Protein AF-A0A4Y2LQB9-F1 (afdb_monomer_lite)

InterPro domains:
  IPR061502 Copia/RE1/RE2-like, N-terminal domain [PF14223] (2-91)

Secondary structure (DSSP, 8-state):
-HHHHHHHH----TT--HHHHHHHHHHHHHHHHHTT-PPPHHHHHHHHHHT--GGGHHHHHHHHTS-TTT--HHHHHHHHHHHHHHHHHHHHHHHHHHHHTTS------------------------------------------------

Structure (mmCIF, N/CA/C/O backbone):
data_AF-A0A4Y2LQB9-F1
#
_entry.id   AF-A0A4Y2LQB9-F1
#
loop_
_atom_site.group_PDB
_atom_site.id
_atom_site.type_symbol
_atom_site.label_atom_id
_atom_site.label_alt_id
_atom_site.label_comp_id
_atom_site.label_asym_id
_atom_site.label_entity_id
_atom_site.label_seq_id
_atom_site.pdbx_PDB_ins_code
_atom_site.Cartn_x
_atom_site.Cartn_y
_atom_site.Cartn_z
_atom_site.occupancy
_atom_site.B_iso_or_equiv
_atom_site.auth_seq_id
_atom_site.auth_comp_id
_atom_site.auth_asym_id
_atom_site.auth_atom_id
_atom_site.pdbx_PDB_model_num
ATOM 1 N N . MET A 1 1 ? 10.294 -12.831 -16.424 1.00 61.47 1 MET A N 1
ATOM 2 C CA . MET A 1 1 ? 8.825 -12.921 -16.605 1.00 61.47 1 MET A CA 1
ATOM 3 C C . MET A 1 1 ? 8.075 -13.420 -15.364 1.00 61.47 1 MET A C 1
ATOM 5 O O . MET A 1 1 ? 6.950 -12.985 -15.183 1.00 61.47 1 MET A O 1
ATOM 9 N N . ALA A 1 2 ? 8.674 -14.230 -14.476 1.00 84.19 2 ALA A N 1
ATOM 10 C CA . ALA A 1 2 ? 8.014 -14.677 -13.237 1.00 84.19 2 ALA A CA 1
ATOM 11 C C . ALA A 1 2 ? 7.670 -13.536 -12.249 1.00 84.19 2 ALA A C 1
ATOM 13 O O . ALA A 1 2 ? 6.545 -13.473 -11.777 1.00 84.19 2 ALA A O 1
ATOM 14 N N . LEU A 1 3 ? 8.579 -12.577 -12.023 1.00 89.62 3 LEU A N 1
ATOM 15 C CA . LEU A 1 3 ? 8.389 -11.507 -11.024 1.00 89.62 3 LEU A CA 1
ATOM 16 C C . LEU A 1 3 ? 7.207 -10.562 -11.304 1.00 89.62 3 LEU A C 1
ATOM 18 O O . LEU A 1 3 ? 6.523 -10.144 -10.381 1.00 89.62 3 LEU A O 1
ATOM 22 N N . LYS A 1 4 ? 6.927 -10.225 -12.573 1.00 89.69 4 LYS A N 1
ATOM 23 C CA . LYS A 1 4 ? 5.741 -9.409 -12.904 1.00 89.69 4 LYS A CA 1
ATOM 24 C C . LYS A 1 4 ? 4.451 -10.177 -12.630 1.00 89.69 4 LYS A C 1
ATOM 26 O O . LYS A 1 4 ? 3.484 -9.601 -12.152 1.00 89.69 4 LYS A O 1
ATOM 31 N N . HIS A 1 5 ? 4.440 -11.473 -12.934 1.00 92.12 5 HIS A N 1
ATOM 32 C CA . HIS A 1 5 ? 3.297 -12.319 -12.619 1.00 92.12 5 HIS A CA 1
ATOM 33 C C . HIS A 1 5 ? 3.100 -12.437 -11.103 1.00 92.12 5 HIS A C 1
ATOM 35 O O . HIS A 1 5 ? 1.974 -12.307 -10.633 1.00 92.12 5 HIS A O 1
ATOM 41 N N . GLU A 1 6 ? 4.188 -12.598 -10.348 1.00 93.56 6 GLU A N 1
ATOM 42 C CA . GLU A 1 6 ? 4.185 -12.592 -8.883 1.00 93.56 6 GLU A CA 1
ATOM 43 C C . GLU A 1 6 ? 3.632 -11.274 -8.329 1.00 93.56 6 GLU A C 1
ATOM 45 O O . GLU A 1 6 ? 2.722 -11.299 -7.505 1.00 93.56 6 GLU A O 1
ATOM 50 N N . PHE A 1 7 ? 4.080 -10.131 -8.860 1.00 94.44 7 PHE A N 1
ATOM 51 C CA . PHE A 1 7 ? 3.575 -8.809 -8.485 1.00 94.44 7 PHE A CA 1
ATOM 52 C C . PHE A 1 7 ? 2.046 -8.716 -8.605 1.00 94.44 7 PHE A C 1
ATOM 54 O O . PHE A 1 7 ? 1.379 -8.409 -7.622 1.00 94.44 7 PHE A O 1
ATOM 61 N N . PHE A 1 8 ? 1.477 -9.050 -9.770 1.00 92.69 8 PHE A N 1
ATOM 62 C CA . PHE A 1 8 ? 0.025 -8.965 -9.988 1.00 92.69 8 PHE A CA 1
ATOM 63 C C . PHE A 1 8 ? -0.778 -10.044 -9.247 1.00 92.69 8 PHE A C 1
ATOM 65 O O . PHE A 1 8 ? -1.961 -9.846 -8.960 1.00 92.69 8 PHE A O 1
ATOM 72 N N . SER A 1 9 ? -0.142 -11.170 -8.921 1.00 93.25 9 SER A N 1
ATOM 73 C CA . SER A 1 9 ? -0.767 -12.281 -8.191 1.00 93.25 9 SER A CA 1
ATOM 74 C C . SER A 1 9 ? -0.634 -12.151 -6.674 1.00 93.25 9 SER A C 1
ATOM 76 O O . SER A 1 9 ? -1.190 -12.969 -5.948 1.00 93.25 9 SER A O 1
ATOM 78 N N . THR A 1 10 ? 0.095 -11.146 -6.181 1.00 93.38 10 THR A N 1
ATOM 79 C CA . THR A 1 10 ? 0.264 -10.921 -4.743 1.00 93.38 10 THR A CA 1
ATOM 80 C C . THR A 1 10 ? -1.058 -10.443 -4.147 1.00 93.38 10 THR A C 1
ATOM 82 O O . THR A 1 10 ? -1.601 -9.426 -4.578 1.00 93.38 10 THR A O 1
ATOM 85 N N . VAL A 1 11 ? -1.554 -11.174 -3.150 1.00 93.19 11 VAL A N 1
ATOM 86 C CA . VAL A 1 11 ? -2.795 -10.894 -2.414 1.00 93.19 11 VAL A CA 1
ATOM 87 C C . VAL A 1 11 ? -2.510 -10.748 -0.918 1.00 93.19 11 VAL A C 1
ATOM 89 O O . VAL A 1 11 ? -1.433 -11.130 -0.442 1.00 93.19 11 VAL A O 1
ATOM 92 N N . ILE A 1 12 ? -3.468 -10.173 -0.190 1.00 92.75 12 ILE A N 1
ATOM 93 C CA . ILE A 1 12 ? -3.456 -10.149 1.276 1.00 92.75 12 ILE A CA 1
ATOM 94 C C . ILE A 1 12 ? -3.979 -11.495 1.776 1.00 92.75 12 ILE A C 1
ATOM 96 O O . ILE A 1 12 ? -5.096 -11.888 1.436 1.00 92.75 12 ILE A O 1
ATOM 100 N N . GLU A 1 13 ? -3.179 -12.194 2.575 1.00 91.44 13 GLU A N 1
ATOM 101 C CA . GLU A 1 13 ? -3.608 -13.428 3.243 1.00 91.44 13 GLU A CA 1
ATOM 102 C C . GLU A 1 13 ? -4.523 -13.106 4.448 1.00 91.44 13 GLU A C 1
ATOM 104 O O . GLU A 1 13 ? -4.379 -12.047 5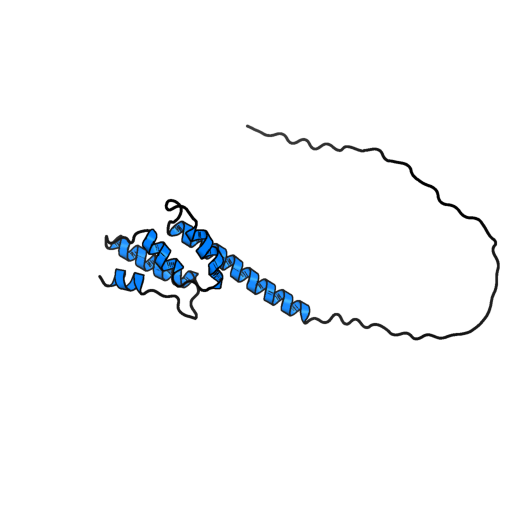.059 1.00 91.44 13 GLU A O 1
ATOM 109 N N . PRO A 1 14 ? -5.457 -13.992 4.844 1.00 85.81 14 PRO A N 1
ATOM 110 C CA . PRO A 1 14 ? -6.464 -13.690 5.874 1.00 85.81 14 PRO A CA 1
ATOM 111 C C . PRO A 1 14 ? -5.894 -13.306 7.251 1.00 85.81 14 PRO A C 1
ATOM 113 O O . PRO A 1 14 ? -6.516 -12.524 7.965 1.00 85.81 14 PRO A O 1
ATOM 116 N N . ASP A 1 15 ? -4.713 -13.816 7.608 1.00 87.94 15 ASP A N 1
ATOM 117 C CA . ASP A 1 15 ? -4.028 -13.523 8.877 1.00 87.94 15 ASP A CA 1
ATOM 118 C C . ASP A 1 15 ? -2.874 -12.514 8.717 1.00 87.94 15 ASP A C 1
ATOM 120 O O . ASP A 1 15 ? -2.099 -12.265 9.645 1.00 87.94 15 ASP A O 1
ATOM 124 N N . GLU A 1 16 ? -2.718 -11.942 7.525 1.00 91.56 16 GLU A N 1
ATOM 125 C CA . GLU A 1 16 ? -1.630 -11.031 7.207 1.00 91.56 16 GLU A CA 1
ATOM 126 C C . GLU A 1 16 ? -2.014 -9.576 7.489 1.00 91.56 16 GLU A C 1
ATOM 128 O O . GLU A 1 16 ? -3.083 -9.092 7.119 1.00 91.56 16 GLU A O 1
ATOM 133 N N . SER A 1 17 ? -1.111 -8.838 8.138 1.00 91.38 17 SER A N 1
ATOM 134 C CA . SER A 1 17 ? -1.287 -7.399 8.319 1.00 91.38 17 SER A CA 1
ATOM 135 C C . SER A 1 17 ? -0.980 -6.636 7.032 1.00 91.38 17 SER A C 1
ATOM 137 O O . SER A 1 17 ? -0.150 -7.044 6.218 1.00 91.38 17 SER A O 1
ATOM 139 N N . ILE A 1 18 ? -1.578 -5.455 6.887 1.00 91.94 18 ILE A N 1
ATOM 140 C CA . ILE A 1 18 ? -1.335 -4.581 5.731 1.00 91.94 18 ILE A CA 1
ATOM 141 C C . ILE A 1 18 ? 0.150 -4.245 5.605 1.00 91.94 18 ILE A C 1
ATOM 143 O O . ILE A 1 18 ? 0.704 -4.322 4.511 1.00 91.94 18 ILE A O 1
ATOM 147 N N . GLY A 1 19 ? 0.824 -3.961 6.723 1.00 91.81 19 GLY A N 1
ATOM 148 C CA . GLY A 1 19 ? 2.270 -3.736 6.730 1.00 91.81 19 GLY A CA 1
ATOM 149 C C . GLY A 1 19 ? 3.089 -4.906 6.158 1.00 91.81 19 GLY A C 1
ATOM 150 O O . GLY A 1 19 ? 4.065 -4.672 5.441 1.00 91.81 19 GLY A O 1
ATOM 151 N N . LEU A 1 20 ? 2.695 -6.161 6.410 1.00 93.56 20 LEU A N 1
ATOM 152 C CA . LEU A 1 20 ? 3.364 -7.334 5.829 1.00 93.56 20 LEU A CA 1
ATOM 153 C C . LEU A 1 20 ? 3.096 -7.445 4.324 1.00 93.56 20 LEU A C 1
ATOM 155 O O . LEU A 1 20 ? 4.043 -7.602 3.551 1.00 93.56 20 LEU A O 1
ATOM 159 N N . TYR A 1 21 ? 1.843 -7.266 3.899 1.00 94.62 21 TYR A N 1
ATOM 160 C CA . TYR A 1 21 ? 1.477 -7.240 2.481 1.00 94.62 21 TYR A CA 1
ATOM 161 C C . TYR A 1 21 ? 2.256 -6.178 1.696 1.00 94.62 21 TYR A C 1
ATOM 163 O O . TYR A 1 21 ? 2.868 -6.477 0.667 1.00 94.62 21 TYR A O 1
ATOM 171 N N . VAL A 1 22 ? 2.309 -4.952 2.219 1.00 93.50 22 VAL A N 1
ATOM 172 C CA . VAL A 1 22 ? 3.102 -3.852 1.656 1.00 93.50 22 VAL A CA 1
ATOM 173 C C . VAL A 1 22 ? 4.571 -4.240 1.564 1.00 93.50 22 VAL A C 1
ATOM 175 O O . VAL A 1 22 ? 5.211 -3.979 0.550 1.00 93.50 22 VAL A O 1
ATOM 178 N N . SER A 1 23 ? 5.119 -4.865 2.606 1.00 94.19 23 SER A N 1
ATOM 179 C CA . SER A 1 23 ? 6.524 -5.279 2.616 1.00 94.19 23 SER A CA 1
ATOM 180 C C . SER A 1 23 ? 6.823 -6.289 1.502 1.00 94.19 23 SER A C 1
ATOM 182 O O . SER A 1 23 ? 7.854 -6.173 0.835 1.00 94.19 23 SER A O 1
ATOM 184 N N . LYS A 1 24 ? 5.907 -7.237 1.242 1.00 95.31 24 LYS A N 1
ATOM 185 C CA . LYS A 1 24 ? 6.008 -8.170 0.104 1.00 95.31 24 LYS A CA 1
ATOM 186 C C . LYS A 1 24 ? 5.971 -7.428 -1.232 1.00 95.31 24 LYS A C 1
ATOM 188 O O . LYS A 1 24 ? 6.852 -7.643 -2.062 1.00 95.31 24 LYS A O 1
ATOM 193 N N . LEU A 1 25 ? 4.995 -6.536 -1.427 1.00 94.75 25 LEU A N 1
ATOM 194 C CA . LEU A 1 25 ? 4.876 -5.750 -2.659 1.00 94.75 25 LEU A CA 1
ATOM 195 C C . LEU A 1 25 ? 6.118 -4.899 -2.918 1.00 94.75 25 LEU A C 1
ATOM 197 O O . LEU A 1 25 ? 6.679 -4.965 -4.009 1.00 94.75 25 LEU A O 1
ATOM 201 N N . SER A 1 26 ? 6.570 -4.144 -1.915 1.00 94.62 26 SER A N 1
ATOM 202 C CA . SER A 1 26 ? 7.767 -3.307 -2.005 1.00 94.62 26 SER A CA 1
ATOM 203 C C . SER A 1 26 ? 8.969 -4.141 -2.423 1.00 94.62 26 SER A C 1
ATOM 205 O O . SER A 1 26 ? 9.617 -3.807 -3.409 1.00 94.62 26 SER A O 1
ATOM 207 N N . ARG A 1 27 ? 9.203 -5.293 -1.783 1.00 95.94 27 ARG A N 1
ATOM 208 C CA . ARG A 1 27 ? 10.292 -6.204 -2.163 1.00 95.94 27 ARG A CA 1
ATOM 209 C C . ARG A 1 27 ? 10.230 -6.614 -3.640 1.00 95.94 27 ARG A C 1
ATOM 211 O O . ARG A 1 27 ? 11.253 -6.571 -4.319 1.00 95.94 27 ARG A O 1
ATOM 218 N N . ILE A 1 28 ? 9.058 -6.997 -4.149 1.00 95.44 28 ILE A N 1
ATOM 219 C CA . ILE A 1 28 ? 8.905 -7.406 -5.556 1.00 95.44 28 ILE A CA 1
ATOM 220 C C . ILE A 1 28 ? 9.146 -6.214 -6.500 1.00 95.44 28 ILE A C 1
ATOM 222 O O . ILE A 1 28 ? 9.818 -6.364 -7.522 1.00 95.44 28 ILE A O 1
ATOM 226 N N . ILE A 1 29 ? 8.646 -5.021 -6.154 1.00 94.69 29 ILE A N 1
ATOM 227 C CA . ILE A 1 29 ? 8.868 -3.782 -6.920 1.00 94.69 29 ILE A CA 1
ATOM 228 C C . ILE A 1 29 ? 10.366 -3.461 -7.008 1.00 94.69 29 ILE A C 1
ATOM 230 O O . ILE A 1 29 ? 10.860 -3.109 -8.082 1.00 94.69 29 ILE A O 1
ATOM 234 N N . GLU A 1 30 ? 11.106 -3.610 -5.909 1.00 95.25 30 GLU A N 1
ATOM 235 C CA . GLU A 1 30 ? 12.554 -3.385 -5.885 1.00 95.25 30 GLU A CA 1
ATOM 236 C C . GLU A 1 30 ? 13.309 -4.387 -6.757 1.00 95.25 30 GLU A C 1
ATOM 238 O O . GLU A 1 30 ? 14.132 -3.980 -7.576 1.00 95.25 30 GLU A O 1
ATOM 243 N N . GLN A 1 31 ? 12.966 -5.673 -6.676 1.00 95.50 31 GLN A N 1
ATOM 244 C CA . GLN A 1 31 ? 13.556 -6.703 -7.536 1.00 95.50 31 GLN A CA 1
ATOM 245 C C . GLN A 1 31 ? 13.269 -6.451 -9.023 1.00 95.50 31 GLN A C 1
ATOM 247 O O . GLN A 1 31 ? 14.137 -6.640 -9.876 1.00 95.50 31 GLN A O 1
ATOM 252 N N . LEU A 1 32 ? 12.060 -5.991 -9.355 1.00 94.94 32 LEU A N 1
ATOM 253 C CA . LEU A 1 32 ? 11.690 -5.607 -10.718 1.00 94.94 32 LEU A CA 1
ATOM 254 C C . LEU A 1 32 ? 12.482 -4.389 -11.209 1.00 94.94 32 LEU A C 1
ATOM 256 O O . LEU A 1 32 ? 12.920 -4.364 -12.361 1.00 94.94 32 LEU A O 1
ATOM 260 N N . ARG A 1 33 ? 12.715 -3.405 -10.334 1.00 94.62 33 ARG A N 1
ATOM 261 C CA . ARG A 1 33 ? 13.562 -2.238 -10.613 1.00 94.62 33 ARG A CA 1
ATOM 262 C C . ARG A 1 33 ? 15.014 -2.648 -10.875 1.00 94.62 33 ARG A C 1
ATOM 264 O O . ARG A 1 33 ? 15.587 -2.205 -11.866 1.00 94.62 33 ARG A O 1
ATOM 271 N N . GLU A 1 34 ? 15.584 -3.516 -10.042 1.00 94.81 34 GLU A N 1
ATOM 272 C CA . GLU A 1 34 ? 16.947 -4.049 -10.208 1.00 94.81 34 GLU A CA 1
ATOM 273 C C . GLU A 1 34 ? 17.102 -4.860 -11.501 1.00 94.81 34 GLU A C 1
ATOM 275 O O . GLU A 1 34 ? 18.109 -4.749 -12.198 1.00 94.81 34 GLU A O 1
ATOM 280 N N . ALA A 1 35 ? 16.067 -5.605 -11.889 1.00 93.19 35 ALA A N 1
ATOM 281 C CA . ALA A 1 35 ? 16.024 -6.359 -13.138 1.00 93.19 35 ALA A CA 1
ATOM 282 C C . ALA A 1 35 ? 15.765 -5.495 -14.395 1.00 93.19 35 ALA A C 1
ATOM 284 O O . ALA A 1 35 ? 15.460 -6.045 -15.452 1.00 93.19 35 ALA A O 1
ATOM 285 N N . SER A 1 36 ? 15.858 -4.158 -14.310 1.00 91.88 36 SER A N 1
ATOM 286 C CA . SER A 1 36 ? 15.565 -3.214 -15.411 1.00 91.88 36 SER A CA 1
ATOM 287 C C . SER A 1 36 ? 14.141 -3.329 -15.982 1.00 91.88 36 SER A C 1
ATOM 289 O O . SER A 1 36 ? 13.880 -3.016 -17.145 1.00 91.88 36 SER A O 1
ATOM 291 N N . HIS A 1 37 ? 13.193 -3.756 -15.150 1.00 91.69 37 HIS A N 1
ATOM 292 C CA . HIS A 1 37 ? 11.779 -3.895 -15.487 1.00 91.69 37 HIS A CA 1
ATOM 293 C C . HIS A 1 37 ? 10.889 -3.168 -14.469 1.00 91.69 37 HIS A C 1
ATOM 295 O O . HIS A 1 37 ? 10.025 -3.809 -13.865 1.00 91.69 37 HIS A O 1
ATOM 301 N N . PRO A 1 38 ? 11.067 -1.847 -14.272 1.00 92.69 38 PRO A N 1
ATOM 302 C CA . PRO A 1 38 ? 10.287 -1.100 -13.295 1.00 92.69 38 PRO A CA 1
ATOM 303 C C . PRO A 1 38 ? 8.785 -1.194 -13.592 1.00 92.69 38 PRO A C 1
ATOM 305 O O . PRO A 1 38 ? 8.359 -1.276 -14.747 1.00 92.69 38 PRO A O 1
ATOM 308 N N . VAL A 1 39 ? 7.994 -1.195 -12.523 1.00 93.88 39 VAL A N 1
ATOM 309 C CA . VAL A 1 39 ? 6.529 -1.121 -12.576 1.00 93.88 39 VAL A CA 1
ATOM 310 C C . VAL A 1 39 ? 6.127 0.348 -12.510 1.00 93.88 39 VAL A C 1
ATOM 312 O O . VAL A 1 39 ? 6.732 1.106 -11.752 1.00 93.88 39 VAL A O 1
ATOM 315 N N . GLU A 1 40 ? 5.128 0.770 -13.281 1.00 94.56 40 GLU A N 1
ATOM 316 C CA . GLU A 1 40 ? 4.647 2.152 -13.220 1.00 94.56 40 GLU A CA 1
ATOM 317 C C . GLU A 1 40 ? 3.962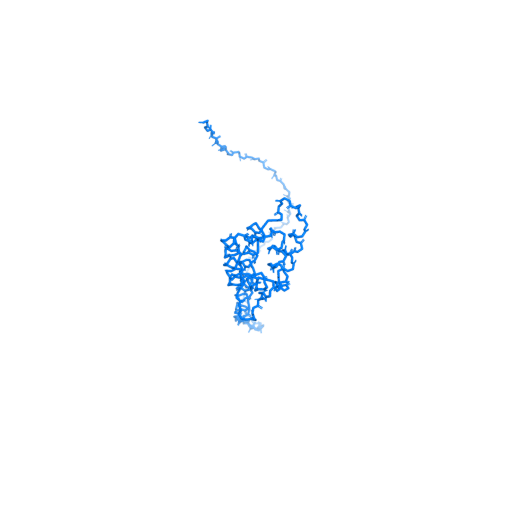 2.452 -11.881 1.00 94.56 40 GLU A C 1
ATOM 319 O O . GLU A 1 40 ? 3.313 1.586 -11.298 1.00 94.56 40 GLU A O 1
ATOM 324 N N . ASP A 1 41 ? 4.056 3.700 -11.406 1.00 94.00 41 ASP A N 1
ATOM 325 C CA . ASP A 1 41 ? 3.428 4.120 -10.143 1.00 94.00 41 ASP A CA 1
ATOM 326 C C . ASP A 1 41 ? 1.925 3.809 -10.109 1.00 94.00 41 ASP A C 1
ATOM 328 O O . ASP A 1 41 ? 1.395 3.425 -9.071 1.00 94.00 41 ASP A O 1
ATOM 332 N N . MET A 1 42 ? 1.241 3.961 -11.248 1.00 94.44 42 MET A N 1
ATOM 333 C CA . MET A 1 42 ? -0.189 3.673 -11.373 1.00 94.44 42 MET A CA 1
ATOM 334 C C . MET A 1 42 ? -0.486 2.204 -11.063 1.00 94.44 42 MET A C 1
ATOM 336 O O . MET A 1 42 ? -1.352 1.918 -10.238 1.00 94.44 42 MET A O 1
ATOM 340 N N . ASP A 1 43 ? 0.264 1.285 -11.673 1.00 95.00 43 ASP A N 1
ATOM 341 C CA . ASP A 1 43 ? 0.117 -0.156 -11.461 1.00 95.00 43 ASP A CA 1
ATOM 342 C C . ASP A 1 43 ? 0.459 -0.545 -10.017 1.00 95.00 43 ASP A C 1
ATOM 344 O O . ASP A 1 43 ? -0.244 -1.353 -9.411 1.00 95.00 43 ASP A O 1
ATOM 348 N N . GLN A 1 44 ? 1.496 0.071 -9.438 1.00 95.50 44 GLN A N 1
ATOM 349 C CA . GLN A 1 44 ? 1.859 -0.110 -8.029 1.00 95.50 44 GLN A CA 1
ATOM 350 C C . GLN A 1 44 ? 0.721 0.300 -7.088 1.00 95.50 44 GLN A C 1
ATOM 352 O O . GLN A 1 44 ? 0.329 -0.470 -6.209 1.00 95.50 44 GLN A O 1
ATOM 357 N N . CYS A 1 45 ? 0.151 1.488 -7.295 1.00 96.31 45 CYS A N 1
ATOM 358 C CA . CYS A 1 45 ? -0.983 1.975 -6.517 1.00 96.31 45 CYS A CA 1
ATOM 359 C C . CYS A 1 45 ? -2.218 1.083 -6.691 1.00 96.31 45 CYS A C 1
ATOM 361 O O . CYS A 1 45 ? -2.857 0.727 -5.705 1.00 96.31 45 CYS A O 1
ATOM 363 N N . PHE A 1 46 ? -2.563 0.690 -7.920 1.00 95.19 46 PHE A N 1
ATOM 364 C CA . PHE A 1 46 ? -3.725 -0.169 -8.148 1.00 95.19 46 PHE A CA 1
ATOM 365 C C . PHE A 1 46 ? -3.561 -1.546 -7.512 1.00 95.19 46 PHE A C 1
ATOM 367 O O . PHE A 1 46 ? -4.518 -2.039 -6.918 1.00 95.19 46 PHE A O 1
ATOM 374 N N . GLN A 1 47 ? -2.368 -2.143 -7.577 1.00 95.62 47 GLN A N 1
ATOM 375 C CA . GLN A 1 47 ? -2.105 -3.418 -6.914 1.00 95.62 47 GLN A CA 1
ATOM 376 C C . GLN A 1 47 ? -2.254 -3.299 -5.393 1.00 95.62 47 GLN A C 1
ATOM 378 O O . GLN A 1 47 ? -2.884 -4.154 -4.771 1.00 95.62 47 GLN A O 1
ATOM 383 N N . LEU A 1 48 ? -1.735 -2.221 -4.794 1.00 95.44 48 LEU A N 1
ATOM 384 C CA . LEU A 1 48 ? -1.892 -1.957 -3.363 1.00 95.44 48 LEU A CA 1
ATOM 385 C C . LEU A 1 48 ? -3.371 -1.836 -2.971 1.00 95.44 48 LEU A C 1
ATOM 387 O O . LEU A 1 48 ? -3.797 -2.492 -2.028 1.00 95.44 48 LEU A O 1
ATOM 391 N N . LEU A 1 49 ? -4.155 -1.045 -3.709 1.00 95.44 49 LEU A N 1
ATOM 392 C CA . LEU A 1 49 ? -5.552 -0.746 -3.370 1.00 95.44 49 LEU A CA 1
ATOM 393 C C . LEU A 1 49 ? -6.517 -1.915 -3.638 1.00 95.44 49 LEU A C 1
ATOM 395 O O . LEU A 1 49 ? -7.552 -2.011 -2.984 1.00 95.44 49 LEU A O 1
ATOM 399 N N . ARG A 1 50 ? -6.199 -2.803 -4.590 1.00 93.88 50 ARG A N 1
ATOM 400 C CA . ARG A 1 50 ? -7.107 -3.856 -5.085 1.00 93.88 50 ARG A CA 1
ATOM 401 C C . ARG A 1 50 ? -7.552 -4.861 -4.023 1.00 93.88 50 ARG A C 1
ATOM 403 O O . ARG A 1 50 ? -8.677 -5.344 -4.102 1.00 93.88 50 ARG A O 1
ATOM 410 N N . TYR A 1 51 ? -6.670 -5.209 -3.092 1.00 90.81 51 TYR A N 1
ATOM 411 C CA . TYR A 1 51 ? -6.910 -6.277 -2.115 1.00 90.81 51 TYR A CA 1
ATOM 412 C C . TYR A 1 51 ? -7.098 -5.759 -0.690 1.00 90.81 51 TYR A C 1
ATOM 414 O O . TYR A 1 51 ? -7.118 -6.557 0.244 1.00 90.81 51 TYR A O 1
ATOM 422 N N . LEU A 1 52 ? -7.242 -4.441 -0.512 1.00 92.44 52 LEU A N 1
ATOM 423 C CA . LEU A 1 52 ? -7.463 -3.871 0.810 1.00 92.44 52 LEU A CA 1
ATOM 424 C C . LEU A 1 52 ? -8.810 -4.329 1.398 1.00 92.44 52 LEU A C 1
ATOM 426 O O . LEU A 1 52 ? -9.809 -4.380 0.675 1.00 92.44 52 LEU A O 1
ATOM 430 N N . PRO A 1 53 ? -8.865 -4.614 2.711 1.00 92.25 53 PRO A N 1
ATOM 431 C CA . PRO A 1 53 ? -10.113 -4.862 3.419 1.00 92.25 53 PRO A CA 1
ATOM 432 C C . PRO A 1 53 ? -11.073 -3.668 3.347 1.00 92.25 53 PRO A C 1
ATOM 434 O O . PRO A 1 53 ? -10.656 -2.515 3.218 1.00 92.25 53 PRO A O 1
ATOM 437 N N . THR A 1 54 ? -12.370 -3.934 3.497 1.00 93.38 54 THR A N 1
ATOM 438 C CA . THR A 1 54 ? -13.441 -2.923 3.406 1.00 93.38 54 THR A CA 1
ATOM 439 C C . THR A 1 54 ? -13.289 -1.777 4.412 1.00 93.38 54 THR A C 1
ATOM 441 O O . THR A 1 54 ? -13.751 -0.669 4.165 1.00 93.38 54 THR A O 1
ATOM 444 N N . GLU A 1 55 ? -12.604 -1.991 5.537 1.00 93.06 55 GLU A N 1
ATOM 445 C CA . GLU A 1 55 ? -12.309 -0.946 6.525 1.00 93.06 55 GLU A CA 1
ATOM 446 C C . GLU A 1 55 ? -11.487 0.215 5.946 1.00 93.06 55 GLU A C 1
ATOM 448 O O . GLU A 1 55 ? -11.542 1.326 6.472 1.00 93.06 55 GLU A O 1
ATOM 453 N N . TYR A 1 56 ? -10.767 -0.026 4.849 1.00 95.00 56 TYR A N 1
ATOM 454 C CA . TYR A 1 56 ? -9.965 0.966 4.137 1.00 95.00 56 TYR A CA 1
ATOM 455 C C . TYR A 1 56 ? -10.749 1.677 3.024 1.00 95.00 56 TYR A C 1
ATOM 457 O O . TYR A 1 56 ? -10.200 2.547 2.352 1.00 95.00 56 TYR A O 1
ATOM 465 N N . GLU A 1 57 ? -12.030 1.361 2.809 1.00 94.88 57 GLU A N 1
ATOM 466 C CA . GLU A 1 57 ? -12.805 1.899 1.682 1.00 94.88 57 GLU A CA 1
ATOM 467 C C . GLU A 1 57 ? -12.811 3.438 1.650 1.00 94.88 57 GLU A C 1
ATOM 469 O O . GLU A 1 57 ? -12.655 4.044 0.589 1.00 94.88 57 GLU A O 1
ATOM 474 N N . ASN A 1 58 ? -12.893 4.087 2.814 1.00 95.44 58 ASN A N 1
ATOM 475 C CA . ASN A 1 58 ? -12.872 5.548 2.911 1.00 95.44 58 ASN A CA 1
ATOM 476 C C . ASN A 1 58 ? -11.566 6.158 2.380 1.00 95.44 58 ASN A C 1
ATOM 478 O O . ASN A 1 58 ? -11.593 7.149 1.637 1.00 95.44 58 ASN A O 1
ATOM 482 N N . ILE A 1 59 ? -10.416 5.579 2.748 1.00 95.75 59 ILE A N 1
ATOM 483 C CA . ILE A 1 59 ? -9.125 6.079 2.271 1.00 95.75 59 ILE A CA 1
ATOM 484 C C . ILE A 1 59 ? -8.928 5.738 0.794 1.00 95.75 59 ILE A C 1
ATOM 486 O O . ILE A 1 59 ? -8.497 6.596 0.027 1.00 95.75 59 ILE A O 1
ATOM 490 N N . VAL A 1 60 ? -9.361 4.551 0.359 1.00 96.06 60 VAL A N 1
ATOM 491 C CA . VAL A 1 60 ? -9.351 4.139 -1.051 1.00 96.06 60 VAL A CA 1
ATOM 492 C C . VAL A 1 60 ? -10.107 5.158 -1.912 1.00 96.06 60 VAL A C 1
ATOM 494 O O . VAL A 1 60 ? -9.546 5.702 -2.864 1.00 96.06 60 VAL A O 1
ATOM 497 N N . GLN A 1 61 ? -11.346 5.501 -1.545 1.00 95.94 61 GLN A N 1
ATOM 498 C CA . GLN A 1 61 ? -12.146 6.508 -2.254 1.00 95.94 61 GLN A CA 1
ATOM 499 C C . GLN A 1 61 ? -11.480 7.890 -2.260 1.00 95.94 61 GLN A C 1
ATOM 501 O O . GLN A 1 61 ? -11.524 8.599 -3.267 1.00 95.94 61 GLN A O 1
ATOM 506 N N . THR A 1 62 ? -10.850 8.282 -1.152 1.00 96.31 62 THR A N 1
ATOM 507 C CA . THR A 1 62 ? -10.142 9.565 -1.045 1.00 96.31 62 THR A CA 1
ATOM 508 C C . THR A 1 62 ? -8.951 9.624 -1.998 1.00 96.31 62 THR A C 1
ATOM 510 O O . THR A 1 62 ? -8.807 10.602 -2.734 1.00 96.31 62 THR A O 1
ATOM 513 N N . VAL A 1 63 ? -8.146 8.563 -2.037 1.00 96.25 63 VAL A N 1
ATOM 514 C CA . VAL A 1 63 ? -6.973 8.438 -2.908 1.00 96.25 63 VAL A CA 1
ATOM 515 C C . VAL A 1 63 ? -7.374 8.454 -4.388 1.00 96.25 63 VAL A C 1
ATOM 517 O O . VAL A 1 63 ? -6.724 9.126 -5.186 1.00 96.25 63 VAL A O 1
ATOM 520 N N . TYR A 1 64 ? -8.488 7.816 -4.766 1.00 94.69 64 TYR A N 1
ATOM 521 C CA . TYR A 1 64 ? -9.003 7.858 -6.145 1.00 94.69 64 TYR A CA 1
ATOM 522 C C . TYR A 1 64 ? -9.413 9.257 -6.627 1.00 94.69 64 TYR A C 1
ATOM 524 O O . TYR A 1 64 ? -9.496 9.492 -7.832 1.00 94.69 64 TYR A O 1
ATOM 532 N N . ARG A 1 65 ? -9.678 10.198 -5.715 1.00 95.81 65 ARG A N 1
ATOM 533 C CA . ARG A 1 65 ? -10.034 11.587 -6.057 1.00 95.81 65 ARG A CA 1
ATOM 534 C C . ARG A 1 65 ? -8.819 12.495 -6.218 1.00 95.81 65 ARG A C 1
ATOM 536 O O . ARG A 1 65 ? -8.982 13.671 -6.548 1.00 95.81 65 ARG A O 1
ATOM 543 N N . TRP A 1 66 ? -7.619 11.995 -5.944 1.00 96.19 66 TRP A N 1
ATOM 544 C CA . TRP A 1 66 ? -6.399 12.765 -6.118 1.00 96.19 66 TRP A CA 1
ATOM 545 C C . TRP A 1 66 ? -6.080 12.977 -7.595 1.00 96.19 66 TRP A C 1
ATOM 547 O O . TRP A 1 66 ? -6.405 12.170 -8.459 1.00 96.19 66 TRP A O 1
ATOM 557 N N . GLU A 1 67 ? -5.385 14.069 -7.893 1.00 95.00 67 GLU A N 1
ATOM 558 C CA . GLU A 1 67 ? -4.850 14.287 -9.234 1.00 95.00 67 GLU A CA 1
ATOM 559 C C . GLU A 1 67 ? -3.713 13.299 -9.524 1.00 95.00 67 GLU A C 1
ATOM 561 O O . GLU A 1 67 ? -2.944 12.950 -8.628 1.00 95.00 67 GLU A O 1
ATOM 566 N N . ASN A 1 68 ? -3.514 12.946 -10.795 1.00 91.62 68 ASN A N 1
ATOM 567 C CA . ASN A 1 68 ? -2.502 11.969 -11.225 1.00 91.62 68 ASN A CA 1
ATOM 568 C C . ASN A 1 68 ? -1.080 12.274 -10.713 1.00 91.62 68 ASN A C 1
ATOM 570 O O . ASN A 1 68 ? -0.295 11.364 -10.473 1.00 91.62 68 ASN A O 1
ATOM 574 N N . ARG A 1 69 ? -0.737 13.555 -10.505 1.00 92.69 69 ARG A N 1
ATOM 575 C CA . ARG A 1 69 ? 0.565 13.957 -9.939 1.00 92.69 69 ARG A CA 1
ATOM 576 C C . ARG A 1 69 ? 0.758 13.533 -8.479 1.00 92.69 69 ARG A C 1
ATOM 578 O O . ARG A 1 69 ? 1.886 13.330 -8.050 1.00 92.69 69 ARG A O 1
ATOM 585 N N . ASN A 1 70 ? -0.339 13.422 -7.735 1.00 94.06 70 ASN A N 1
ATOM 586 C CA . ASN A 1 70 ? -0.383 13.016 -6.333 1.00 94.06 70 ASN A CA 1
ATOM 587 C C . ASN A 1 70 ? -0.574 11.503 -6.171 1.00 94.06 70 ASN A C 1
ATOM 589 O O . ASN A 1 70 ? -0.272 10.970 -5.108 1.00 94.06 70 ASN A O 1
ATOM 593 N N . PHE A 1 71 ? -1.066 10.814 -7.200 1.00 95.38 71 PHE A N 1
ATOM 594 C CA . PHE A 1 71 ? -1.284 9.371 -7.194 1.00 95.38 71 PHE A CA 1
ATOM 595 C C . PHE A 1 71 ? 0.039 8.630 -7.447 1.00 95.38 71 PHE A C 1
ATOM 597 O O . PHE A 1 71 ? 0.339 8.180 -8.551 1.00 95.38 71 PHE A O 1
ATOM 604 N N . LYS A 1 72 ? 0.879 8.587 -6.411 1.00 95.81 72 LYS A N 1
ATOM 605 C CA . LYS A 1 72 ? 2.222 7.997 -6.422 1.00 95.81 72 LYS A CA 1
ATOM 606 C C . LYS A 1 72 ? 2.346 6.965 -5.317 1.00 95.81 72 LYS A C 1
ATOM 608 O O . LYS A 1 72 ? 1.877 7.221 -4.209 1.00 95.81 72 LYS A O 1
ATOM 613 N N . PHE A 1 73 ? 3.019 5.851 -5.598 1.00 94.94 73 PHE A N 1
ATOM 614 C CA . PHE A 1 73 ? 3.062 4.707 -4.687 1.00 94.94 73 PHE A CA 1
ATOM 615 C C . PHE A 1 73 ? 3.509 5.059 -3.260 1.00 94.94 73 PHE A C 1
ATOM 617 O O . PHE A 1 73 ? 2.765 4.724 -2.342 1.00 94.94 73 PHE A O 1
ATOM 624 N N . PRO A 1 74 ? 4.610 5.810 -3.030 1.00 94.69 74 PRO A N 1
ATOM 625 C CA . PRO A 1 74 ? 5.033 6.149 -1.669 1.00 94.69 74 PRO A CA 1
ATOM 626 C C . PRO A 1 74 ? 3.977 6.954 -0.907 1.00 94.69 74 PRO A C 1
ATOM 628 O O . PRO A 1 74 ? 3.690 6.679 0.249 1.00 94.69 74 PRO A O 1
ATOM 631 N N . LYS A 1 75 ? 3.333 7.908 -1.586 1.00 96.50 75 LYS A N 1
ATOM 632 C CA . LYS A 1 75 ? 2.322 8.767 -0.970 1.00 96.50 75 LYS A CA 1
ATOM 633 C C . LYS A 1 75 ? 1.035 8.003 -0.657 1.00 96.50 75 LYS A C 1
ATOM 635 O O . LYS A 1 75 ? 0.447 8.211 0.396 1.00 96.50 75 LYS A O 1
ATOM 640 N N . VAL A 1 76 ? 0.588 7.137 -1.568 1.00 96.19 76 VAL A N 1
ATOM 641 C CA . VAL A 1 76 ? -0.569 6.266 -1.313 1.00 96.19 76 VAL A CA 1
ATOM 642 C C . VAL A 1 76 ? -0.262 5.328 -0.152 1.00 96.19 76 VAL A C 1
ATOM 644 O O . VAL A 1 76 ? -1.095 5.166 0.731 1.00 96.19 76 VAL A O 1
ATOM 647 N N . LEU A 1 77 ? 0.941 4.755 -0.123 1.00 95.44 77 LEU A N 1
ATOM 648 C CA . LEU A 1 77 ? 1.363 3.872 0.950 1.00 95.44 77 LEU A CA 1
ATOM 649 C C . LEU A 1 77 ? 1.334 4.563 2.322 1.00 95.44 77 LEU A C 1
ATOM 651 O O . LEU A 1 77 ? 0.759 4.008 3.257 1.00 95.44 77 LEU A O 1
ATOM 655 N N . ASP A 1 78 ? 1.896 5.766 2.432 1.00 95.62 78 ASP A N 1
ATOM 656 C CA . ASP A 1 78 ? 1.918 6.522 3.690 1.00 95.62 78 ASP A CA 1
ATOM 657 C C . ASP A 1 78 ? 0.502 6.758 4.243 1.00 95.62 78 ASP A C 1
ATOM 659 O O . ASP A 1 78 ? 0.262 6.560 5.435 1.00 95.62 78 ASP A O 1
ATOM 663 N N . GLU A 1 79 ? -0.465 7.103 3.386 1.00 96.81 79 GLU A N 1
ATOM 664 C CA . GLU A 1 79 ? -1.864 7.269 3.803 1.00 96.81 79 GLU A CA 1
ATOM 665 C C . GLU A 1 79 ? -2.521 5.953 4.239 1.00 96.81 79 GLU A C 1
ATOM 667 O O . GLU A 1 79 ? -3.282 5.930 5.206 1.00 96.81 79 GLU A O 1
ATOM 672 N N . ILE A 1 80 ? -2.231 4.840 3.555 1.00 95.75 80 ILE A N 1
ATOM 673 C CA . ILE A 1 80 ? -2.758 3.524 3.943 1.00 95.75 80 ILE A CA 1
ATOM 674 C C . ILE A 1 80 ? -2.222 3.108 5.319 1.00 95.75 80 ILE A C 1
ATOM 676 O O . ILE A 1 80 ? -2.983 2.601 6.147 1.00 95.75 80 ILE A O 1
ATOM 680 N N . LEU A 1 81 ? -0.937 3.349 5.595 1.00 94.06 81 LEU A N 1
ATOM 681 C CA . LEU A 1 81 ? -0.332 3.063 6.900 1.00 94.06 81 LEU A CA 1
ATOM 682 C C . LEU A 1 81 ? -0.867 3.993 7.998 1.00 94.06 81 LEU A C 1
ATOM 684 O O . LEU A 1 81 ? -1.088 3.553 9.129 1.00 94.06 81 LEU A O 1
ATOM 688 N N . ALA A 1 82 ? -1.127 5.261 7.672 1.00 95.12 82 ALA A N 1
ATOM 689 C CA . ALA A 1 82 ? -1.770 6.192 8.593 1.00 95.12 82 ALA A CA 1
ATOM 690 C C . ALA A 1 82 ? -3.200 5.743 8.949 1.00 95.12 82 ALA A C 1
ATOM 692 O O . ALA A 1 82 ? -3.555 5.713 10.131 1.00 95.12 82 ALA A O 1
ATOM 693 N N . GLU A 1 83 ? -4.002 5.323 7.963 1.00 95.31 83 GLU A N 1
ATOM 694 C CA . GLU A 1 83 ? -5.344 4.784 8.221 1.00 95.31 83 GLU A CA 1
ATOM 695 C C . GLU A 1 83 ? -5.275 3.478 9.028 1.00 95.31 83 GLU A C 1
ATOM 697 O O . GLU A 1 83 ? -6.074 3.289 9.944 1.00 95.31 83 GLU A O 1
ATOM 702 N N . GLU A 1 84 ? -4.288 2.604 8.784 1.00 93.38 84 GLU A N 1
ATOM 703 C CA . GLU A 1 84 ? -4.076 1.404 9.608 1.00 93.38 84 GLU A CA 1
ATOM 704 C C . GLU A 1 84 ? -3.865 1.762 11.090 1.00 93.38 84 GLU A C 1
ATOM 706 O O . GLU A 1 84 ? -4.478 1.143 11.966 1.00 93.38 84 GLU A O 1
ATOM 711 N N . ALA A 1 85 ? -3.042 2.772 11.388 1.00 93.44 85 ALA A N 1
ATOM 712 C CA . ALA A 1 85 ? -2.813 3.225 12.760 1.00 93.44 85 ALA A CA 1
ATOM 713 C C . ALA A 1 85 ? -4.104 3.747 13.414 1.00 93.44 85 ALA A C 1
ATOM 715 O O . ALA A 1 85 ? -4.412 3.401 14.558 1.00 93.44 85 ALA A O 1
ATOM 716 N N . ILE A 1 86 ? -4.903 4.515 12.669 1.00 93.56 86 ILE A N 1
ATOM 717 C CA . ILE A 1 86 ? -6.196 5.032 13.134 1.00 93.56 86 ILE A CA 1
ATOM 718 C C . ILE A 1 86 ? -7.187 3.886 13.389 1.00 93.56 86 ILE A C 1
ATOM 720 O O . ILE A 1 86 ? -7.875 3.873 14.412 1.00 93.56 86 ILE A O 1
ATOM 724 N N . LEU A 1 87 ? -7.270 2.906 12.488 1.00 92.62 87 LEU A N 1
ATOM 725 C CA . LEU A 1 87 ? -8.154 1.748 12.636 1.00 92.62 87 LEU A CA 1
ATOM 726 C C . LEU A 1 87 ? -7.771 0.884 13.842 1.00 92.62 87 LEU A C 1
ATOM 728 O O . LEU A 1 87 ? -8.661 0.399 14.543 1.00 92.62 87 LEU A O 1
ATOM 732 N N . ARG A 1 88 ? -6.471 0.710 14.105 1.00 90.81 88 ARG A N 1
ATOM 733 C CA . ARG A 1 88 ? -5.971 0.020 15.306 1.00 90.81 88 ARG A CA 1
ATOM 734 C C . ARG A 1 88 ? -6.392 0.758 16.578 1.00 90.81 88 ARG A C 1
ATOM 736 O O . ARG A 1 88 ? -7.035 0.155 17.431 1.00 90.81 88 ARG A O 1
ATOM 743 N N . GLN A 1 89 ? -6.166 2.071 16.639 1.00 90.56 89 GLN A N 1
ATOM 744 C CA . GLN A 1 89 ? -6.579 2.916 17.766 1.00 90.56 89 GLN A CA 1
ATOM 745 C C . GLN A 1 89 ? -8.090 2.812 18.049 1.00 90.56 89 GLN A C 1
ATOM 747 O O . GLN A 1 89 ? -8.503 2.578 19.182 1.00 90.56 89 GLN A O 1
ATOM 752 N N . ARG A 1 90 ? -8.935 2.921 17.012 1.00 91.56 90 ARG A N 1
ATOM 753 C CA . ARG A 1 90 ? -10.402 2.832 17.154 1.00 91.56 90 ARG A CA 1
ATOM 754 C C . ARG A 1 90 ? -10.866 1.482 17.711 1.00 91.56 90 ARG A C 1
ATOM 756 O O . ARG A 1 90 ? -11.882 1.427 18.406 1.00 91.56 90 ARG A O 1
ATOM 763 N N . LYS A 1 91 ? -10.167 0.392 17.377 1.00 88.12 91 LYS A N 1
ATOM 764 C CA . LYS A 1 91 ? -10.467 -0.951 17.898 1.00 88.12 91 LYS A CA 1
ATOM 765 C C . LYS A 1 91 ? -10.128 -1.039 19.387 1.00 88.12 91 LYS A C 1
ATOM 767 O O . LYS A 1 91 ? -10.965 -1.504 20.158 1.00 88.12 91 LYS A O 1
ATOM 772 N N . ASP A 1 92 ? -8.972 -0.524 19.792 1.00 87.06 92 ASP A N 1
ATOM 773 C CA . ASP A 1 92 ? -8.540 -0.521 21.195 1.00 87.06 92 ASP A CA 1
ATOM 774 C C . ASP A 1 92 ? -9.468 0.331 22.080 1.00 87.06 92 ASP A C 1
ATOM 776 O O . ASP A 1 92 ? -9.896 -0.111 23.151 1.00 87.06 92 ASP A O 1
ATOM 780 N N . ASP A 1 93 ? -9.873 1.509 21.597 1.00 85.75 93 ASP A N 1
ATOM 781 C CA . ASP A 1 93 ? -10.800 2.395 22.309 1.00 85.75 93 ASP A CA 1
ATOM 782 C C . ASP A 1 93 ? -12.182 1.742 22.506 1.00 85.75 93 ASP A C 1
ATOM 784 O O . ASP A 1 93 ? -12.770 1.825 23.590 1.00 85.75 93 ASP A O 1
ATOM 788 N N . GLN A 1 94 ? -12.702 1.032 21.494 1.00 81.81 94 GLN A N 1
ATOM 789 C CA . GLN A 1 94 ? -13.949 0.268 21.631 1.00 81.81 94 GLN A CA 1
ATOM 790 C C . GLN A 1 94 ? -13.845 -0.822 22.703 1.00 81.81 94 GLN A C 1
ATOM 792 O O . GLN A 1 94 ? -14.771 -0.997 23.505 1.00 81.81 94 GLN A O 1
ATOM 797 N N . VAL A 1 95 ? -12.720 -1.539 22.746 1.00 79.44 95 VAL A N 1
ATOM 798 C CA . VAL A 1 95 ? -12.474 -2.561 23.768 1.00 79.44 95 VAL A CA 1
ATOM 799 C C . VAL A 1 95 ? -12.463 -1.924 25.160 1.00 79.44 95 VAL A C 1
ATOM 801 O O . VAL A 1 95 ? -13.166 -2.411 26.049 1.00 79.44 95 VAL A O 1
ATOM 804 N N . ALA A 1 96 ? -11.774 -0.797 25.347 1.00 73.88 96 ALA A N 1
ATOM 805 C CA . ALA A 1 96 ? -11.718 -0.094 26.630 1.00 73.88 96 ALA A CA 1
ATOM 806 C C . ALA A 1 96 ? -13.107 0.364 27.128 1.00 73.88 96 ALA A C 1
ATOM 808 O O . ALA A 1 96 ? -13.464 0.133 28.289 1.00 73.88 96 ALA A O 1
ATOM 809 N N . VAL A 1 97 ? -13.934 0.943 26.249 1.00 69.62 97 VAL A N 1
ATOM 810 C CA . VAL A 1 97 ? -15.308 1.368 26.588 1.00 69.62 97 VAL A CA 1
ATOM 811 C C . VAL A 1 97 ? -16.193 0.171 26.960 1.00 69.62 97 VAL A C 1
ATOM 813 O O . VAL A 1 97 ? -16.990 0.244 27.906 1.00 69.62 97 VAL A O 1
ATOM 816 N N . SER A 1 98 ? -16.033 -0.959 26.265 1.00 67.19 98 SER A N 1
ATOM 817 C CA . SER A 1 98 ? -16.779 -2.187 26.565 1.00 67.19 98 SER A CA 1
ATOM 818 C C . SER A 1 98 ? -16.422 -2.782 27.937 1.00 67.19 98 SER A C 1
ATOM 820 O O . SER A 1 98 ? -17.301 -3.292 28.637 1.00 67.19 98 SER A O 1
ATOM 822 N N . MET A 1 99 ? -15.162 -2.657 28.371 1.00 65.94 99 MET A N 1
ATOM 823 C CA . MET A 1 99 ? -14.706 -3.106 29.692 1.00 65.94 99 MET A CA 1
ATOM 824 C C . MET A 1 99 ? -15.207 -2.193 30.819 1.00 65.94 99 MET A C 1
ATOM 826 O O . MET A 1 99 ? -15.674 -2.695 31.843 1.00 65.94 99 MET A O 1
ATOM 830 N N . VAL A 1 100 ? -15.205 -0.869 30.617 1.00 61.38 100 VAL A N 1
ATOM 831 C CA . VAL A 1 100 ? -15.760 0.108 31.578 1.00 61.38 100 VAL A CA 1
ATOM 832 C C . VAL A 1 100 ? -17.261 -0.094 31.792 1.00 61.38 100 VAL A C 1
ATOM 834 O O . VAL A 1 100 ? -17.738 -0.034 32.921 1.00 61.38 100 VAL A O 1
ATOM 837 N N . SER A 1 101 ? -18.005 -0.420 30.736 1.00 57.72 101 SER A N 1
ATOM 838 C CA . SER A 1 101 ? -19.458 -0.641 30.816 1.00 57.72 101 SER A CA 1
ATOM 839 C C . SER A 1 101 ? -19.845 -1.921 31.578 1.00 57.72 101 SER A C 1
ATOM 841 O O . SER A 1 101 ? -20.997 -2.079 31.983 1.00 57.72 101 SER A O 1
ATOM 843 N N . LYS A 1 102 ? -18.894 -2.843 31.792 1.00 54.44 102 LYS A N 1
ATOM 844 C CA . LYS A 1 102 ? -19.079 -4.072 32.585 1.00 54.44 102 LYS A CA 1
ATOM 845 C C . LYS A 1 102 ? -18.791 -3.880 34.077 1.00 54.44 102 LYS A C 1
ATOM 847 O O . LYS A 1 102 ? -19.180 -4.734 34.876 1.00 54.44 102 LYS A O 1
ATOM 852 N N . ALA A 1 103 ? -18.173 -2.765 34.469 1.00 52.62 103 ALA A N 1
ATOM 853 C CA . ALA A 1 103 ? -18.068 -2.359 35.863 1.00 52.62 103 ALA A CA 1
ATOM 854 C C . ALA A 1 103 ? -19.377 -1.666 36.271 1.00 52.62 103 ALA A C 1
ATOM 856 O O . ALA A 1 103 ? -19.584 -0.479 36.024 1.00 52.62 103 ALA A O 1
ATOM 857 N N . LYS A 1 104 ? -20.305 -2.425 36.866 1.00 53.12 104 LYS A N 1
ATOM 858 C CA . LYS A 1 104 ? -21.517 -1.855 37.470 1.00 53.12 104 LYS A CA 1
ATOM 859 C C . LYS A 1 104 ? -21.119 -0.762 38.477 1.00 53.12 104 LYS A C 1
ATOM 861 O O . LYS A 1 104 ? -20.313 -1.059 39.358 1.00 53.12 104 LYS A O 1
ATOM 866 N N . PRO A 1 105 ? -21.711 0.446 38.445 1.00 46.31 105 PRO A N 1
ATOM 867 C CA . PRO A 1 105 ? -21.788 1.240 39.655 1.00 46.31 105 PRO A CA 1
ATOM 868 C C . PRO A 1 105 ? -22.748 0.500 40.589 1.00 46.31 105 PRO A C 1
ATOM 870 O O . PRO A 1 105 ? -23.936 0.358 40.286 1.00 46.31 105 PRO A O 1
ATOM 873 N N . ASP A 1 106 ? -22.221 -0.019 41.693 1.00 46.62 106 ASP A N 1
ATOM 874 C CA . ASP A 1 106 ? -23.019 -0.444 42.837 1.00 46.62 106 ASP A CA 1
ATOM 875 C C . ASP A 1 106 ? -23.703 0.801 43.416 1.00 46.62 106 ASP A C 1
ATOM 877 O O . ASP A 1 106 ? -23.203 1.488 44.303 1.00 46.62 106 ASP A O 1
ATOM 881 N N . LEU A 1 107 ? -24.820 1.181 42.798 1.00 53.00 107 LEU A N 1
ATOM 882 C CA . LEU A 1 107 ? -25.727 2.180 43.321 1.00 53.00 107 LEU A CA 1
ATOM 883 C C . LEU A 1 107 ? -26.573 1.469 44.381 1.00 53.00 107 LEU A C 1
ATOM 885 O O . LEU A 1 107 ? -27.726 1.116 44.128 1.00 53.00 107 LEU A O 1
ATOM 889 N N . GLU A 1 108 ? -25.986 1.244 45.559 1.00 45.22 108 GLU A N 1
ATOM 890 C CA . GLU A 1 108 ? -26.725 0.921 46.783 1.00 45.22 108 GLU A CA 1
ATOM 891 C C . GLU A 1 108 ? -27.589 2.145 47.116 1.00 45.22 108 GLU A C 1
ATOM 893 O O . GLU A 1 108 ? -27.227 3.098 47.812 1.00 45.22 108 GLU A O 1
ATOM 898 N N . ARG A 1 109 ? -28.745 2.176 46.456 1.00 47.69 109 ARG A N 1
ATOM 899 C CA . ARG A 1 109 ? -29.838 3.100 46.684 1.00 47.69 109 ARG A CA 1
ATOM 900 C C . ARG A 1 109 ? -30.450 2.676 48.010 1.00 47.69 109 ARG A C 1
ATOM 902 O O . ARG A 1 109 ? -31.408 1.908 48.018 1.00 47.69 109 ARG A O 1
ATOM 909 N N . SER A 1 110 ? -29.888 3.156 49.119 1.00 44.59 110 SER A N 1
ATOM 910 C CA . SER A 1 110 ? -30.431 2.856 50.439 1.00 44.59 110 SER A CA 1
ATOM 911 C C . SER A 1 110 ? -31.849 3.428 50.548 1.00 44.59 110 SER A C 1
ATOM 913 O O . SER A 1 110 ? -32.116 4.629 50.653 1.00 44.59 110 SER A O 1
ATOM 915 N N . HIS A 1 111 ? -32.803 2.514 50.437 1.00 48.62 111 HIS A N 1
ATOM 916 C CA . HIS A 1 111 ? -34.187 2.717 50.793 1.00 48.62 111 HIS A CA 1
ATOM 917 C C . HIS A 1 111 ? -34.256 2.848 52.315 1.00 48.62 111 HIS A C 1
ATOM 919 O O . HIS A 1 111 ? -34.240 1.842 53.018 1.00 48.62 111 HIS A O 1
ATOM 925 N N . ILE A 1 112 ? -34.382 4.069 52.841 1.00 45.25 112 ILE A N 1
ATOM 926 C CA . ILE A 1 112 ? -34.886 4.248 54.206 1.00 45.25 112 ILE A CA 1
ATOM 927 C C . ILE A 1 112 ? -36.263 4.888 54.141 1.00 45.25 112 ILE A C 1
ATOM 929 O O . ILE A 1 112 ? -36.467 6.066 53.847 1.00 45.25 112 ILE A O 1
ATOM 933 N N . SER A 1 113 ? -37.213 3.995 54.375 1.00 47.91 113 SER A N 1
ATOM 934 C CA . SER A 1 113 ? -38.637 4.195 54.499 1.00 47.91 113 SER A CA 1
ATOM 935 C C . SER A 1 113 ? -39.003 5.237 55.552 1.00 47.91 113 SER A C 1
ATOM 937 O O . SER A 1 113 ? -38.397 5.355 56.614 1.00 47.91 113 SER A O 1
ATOM 939 N N . ARG A 1 114 ? -40.089 5.938 55.232 1.00 43.41 114 ARG A N 1
ATOM 940 C CA . ARG A 1 114 ? -40.925 6.765 56.103 1.00 43.41 114 ARG A CA 1
ATOM 941 C C . ARG A 1 114 ? -41.080 6.157 57.506 1.00 43.41 114 ARG A C 1
ATOM 943 O O . ARG A 1 114 ? -41.586 5.046 57.632 1.00 43.41 114 ARG A O 1
ATOM 950 N N . SER A 1 115 ? -40.811 6.945 58.544 1.00 44.69 115 SER A N 1
ATOM 951 C CA . SER A 1 115 ? -41.482 6.796 59.837 1.00 44.69 115 SER A CA 1
ATOM 952 C C . SER A 1 115 ? -42.107 8.132 60.242 1.00 44.69 115 SER A C 1
ATOM 954 O O . SER A 1 115 ? -41.558 9.213 60.031 1.00 44.69 115 SER A O 1
ATOM 956 N N . SER A 1 116 ? -43.335 8.050 60.735 1.00 37.75 116 SER A N 1
ATOM 957 C CA . SER A 1 116 ? -44.164 9.167 61.176 1.00 37.75 116 SER A CA 1
ATOM 958 C C . SER A 1 116 ? -44.306 9.159 62.698 1.00 37.75 116 SER A C 1
ATOM 960 O O . SER A 1 116 ? -44.509 8.084 63.255 1.00 37.75 116 SER A O 1
ATOM 962 N N . ARG A 1 117 ? -44.387 10.370 63.287 1.00 34.97 117 ARG A N 1
ATOM 963 C CA . ARG A 1 117 ? -44.735 10.729 64.692 1.00 34.97 117 ARG A CA 1
ATOM 964 C C . ARG A 1 117 ? -43.597 10.482 65.706 1.00 34.97 117 ARG A C 1
ATOM 966 O O . ARG A 1 117 ? -42.955 9.453 65.647 1.00 34.97 117 ARG A O 1
ATOM 973 N N . SER A 1 118 ? -43.273 11.380 66.646 1.00 40.16 118 SER A N 1
ATOM 974 C CA . SER A 1 118 ? -44.142 12.272 67.435 1.00 40.16 118 SER A CA 1
ATOM 975 C C . SER A 1 118 ? -43.416 13.459 68.118 1.00 40.16 118 SER A C 1
ATOM 977 O O . SER A 1 118 ? -42.336 13.302 68.669 1.00 40.16 118 SER A O 1
ATOM 979 N N . SER A 1 119 ? -44.131 14.593 68.172 1.00 38.47 119 SER A N 1
ATOM 980 C CA . SER A 1 119 ? -44.316 15.556 69.288 1.00 38.47 119 SER A CA 1
ATOM 981 C C . SER A 1 119 ? -43.171 16.354 69.950 1.00 38.47 119 SER A C 1
ATOM 983 O O . SER A 1 119 ? -42.277 15.798 70.574 1.00 38.47 119 SER A O 1
ATOM 985 N N . SER A 1 120 ? -43.456 17.668 70.054 1.00 38.94 120 SER A N 1
ATOM 986 C CA . SER A 1 120 ? -42.983 18.675 71.031 1.00 38.94 120 SER A CA 1
ATOM 987 C C . SER A 1 120 ? -41.540 19.171 70.820 1.00 38.94 120 SER A C 1
ATOM 989 O O . SER A 1 120 ? -40.604 18.398 70.863 1.00 38.94 120 SER A O 1
ATOM 991 N N . LYS A 1 121 ? -41.245 20.462 70.614 1.00 39.44 121 LYS A N 1
ATOM 992 C CA . LYS A 1 121 ? -41.699 21.613 71.402 1.00 39.44 121 LYS A CA 1
ATOM 993 C C . LYS A 1 121 ? -41.596 22.904 70.574 1.00 39.44 121 LYS A C 1
ATOM 995 O O . LYS A 1 121 ? -40.604 23.168 69.904 1.00 39.44 121 LYS A O 1
ATOM 1000 N N . LYS A 1 122 ? -42.659 23.700 70.636 1.00 40.06 122 LYS A N 1
ATOM 1001 C CA . LYS A 1 122 ? -42.839 25.009 69.999 1.00 40.06 122 LYS A CA 1
ATOM 1002 C C . LYS A 1 122 ? -41.958 26.043 70.705 1.00 40.06 122 LYS A C 1
ATOM 1004 O O . LYS A 1 122 ? -42.142 26.232 71.899 1.00 40.06 122 LYS A O 1
ATOM 1009 N N . ASN A 1 123 ? -41.097 26.758 69.979 1.00 39.69 123 ASN A N 1
ATOM 1010 C CA . ASN A 1 123 ? -40.716 28.117 70.360 1.00 39.69 123 ASN A CA 1
ATOM 1011 C C . ASN A 1 123 ? -40.598 29.024 69.130 1.00 39.69 123 ASN A C 1
ATOM 1013 O O . ASN A 1 123 ? -40.044 28.672 68.095 1.00 39.69 123 ASN A O 1
ATOM 1017 N N . LYS A 1 124 ? -41.271 30.163 69.275 1.00 42.16 124 LYS A N 1
ATOM 1018 C CA . LYS A 1 124 ? -41.578 31.209 68.302 1.00 42.16 124 LYS A CA 1
ATOM 1019 C C . LYS A 1 124 ? -40.320 31.988 67.931 1.00 42.16 124 LYS A C 1
ATOM 1021 O O . LYS A 1 124 ? -39.622 32.351 68.859 1.00 42.16 124 LYS A O 1
ATOM 1026 N N . PHE A 1 125 ? -40.181 32.418 66.673 1.00 38.66 125 PHE A N 1
ATOM 1027 C CA . PHE A 1 125 ? -39.819 33.809 66.358 1.00 38.66 125 PHE A CA 1
ATOM 1028 C C . PHE A 1 125 ? -40.462 34.275 65.039 1.00 38.66 125 PHE A C 1
ATOM 1030 O O . PHE A 1 125 ? -40.606 33.530 64.074 1.00 38.66 125 PHE A O 1
ATOM 1037 N N . LYS A 1 126 ? -40.948 35.515 65.119 1.00 37.81 126 LYS A N 1
ATOM 1038 C CA . LYS A 1 126 ? -41.727 36.352 64.196 1.00 37.81 126 LYS A CA 1
ATOM 1039 C C . LYS A 1 126 ? -40.940 36.700 62.914 1.00 37.81 126 LYS A C 1
ATOM 1041 O O . LYS A 1 126 ? -39.757 36.986 62.994 1.00 37.81 126 LYS A O 1
ATOM 1046 N N . SER A 1 127 ? -41.546 36.519 61.737 1.00 32.56 127 SER A N 1
ATOM 1047 C CA . SER A 1 127 ? -42.166 37.546 60.867 1.00 32.56 127 SER A CA 1
ATOM 1048 C C . SER A 1 127 ? -41.192 38.481 60.136 1.00 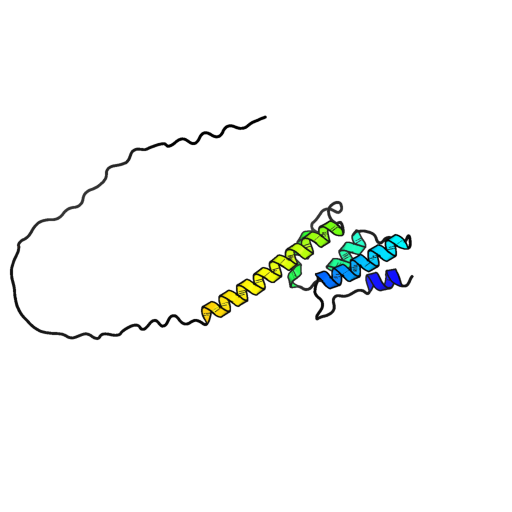32.56 127 SER A C 1
ATOM 1050 O O . SER A 1 127 ? -40.474 39.227 60.792 1.00 32.56 127 SER A O 1
ATOM 1052 N N . GLY A 1 128 ? -41.282 38.563 58.802 1.00 33.06 128 GLY A N 1
ATOM 1053 C CA . GLY A 1 128 ? -40.731 39.719 58.085 1.00 33.06 128 GLY A CA 1
ATOM 1054 C C . GLY A 1 128 ? -40.481 39.552 56.586 1.00 33.06 128 GLY A C 1
ATOM 1055 O O . GLY A 1 128 ? -39.378 39.233 56.182 1.00 33.06 128 GLY A O 1
ATOM 1056 N N . HIS A 1 129 ? -41.516 39.834 55.795 1.00 37.59 129 HIS A N 1
ATOM 1057 C CA . HIS A 1 129 ? -41.497 40.630 54.556 1.00 37.59 129 HIS A CA 1
ATOM 1058 C C . HIS A 1 129 ? -40.531 40.313 53.379 1.00 37.59 129 HIS A C 1
ATOM 1060 O O . HIS A 1 129 ? -39.338 40.579 53.386 1.00 37.59 129 HIS A O 1
ATOM 1066 N N . SER A 1 130 ? -41.171 39.863 52.296 1.00 39.31 130 SER A N 1
ATOM 1067 C CA . SER A 1 130 ? -40.965 40.110 50.857 1.00 39.31 130 SER A CA 1
ATOM 1068 C C . SER A 1 130 ? -39.909 41.115 50.340 1.00 39.31 130 SER A C 1
ATOM 1070 O O . SER A 1 130 ? -39.860 42.253 50.799 1.00 39.31 130 SER A O 1
ATOM 1072 N N . LYS A 1 131 ? -39.304 40.737 49.195 1.00 38.41 131 LYS A N 1
ATOM 1073 C CA . LYS A 1 131 ? -39.142 41.470 47.903 1.00 38.41 131 LYS A CA 1
ATOM 1074 C C . LYS A 1 131 ? -37.714 41.393 47.328 1.00 38.41 131 LYS A C 1
ATOM 1076 O O . LYS A 1 131 ? -36.751 41.821 47.948 1.00 38.41 131 LYS A O 1
ATOM 1081 N N . LYS A 1 132 ? -37.604 40.906 46.081 1.00 43.25 132 LYS A N 1
ATOM 1082 C CA . LYS A 1 132 ? -36.467 41.178 45.172 1.00 43.25 132 LYS A CA 1
ATOM 1083 C C . LYS A 1 132 ? -36.472 42.672 44.792 1.00 43.25 132 LYS A C 1
ATOM 1085 O O . LYS A 1 132 ? -37.565 43.236 44.696 1.00 43.25 132 LYS A O 1
ATOM 1090 N N . PRO A 1 133 ? -35.311 43.290 44.491 1.00 44.47 133 PRO A N 1
ATOM 1091 C CA . PRO A 1 133 ? -35.058 43.643 43.085 1.00 44.47 133 PRO A CA 1
ATOM 1092 C C . PRO A 1 133 ? -33.575 43.664 42.622 1.00 44.47 133 PRO A C 1
ATOM 1094 O O . PRO A 1 133 ? -32.664 44.060 43.332 1.00 44.47 133 PRO A O 1
ATOM 1097 N N . SER A 1 134 ? -33.400 43.260 41.360 1.00 36.72 134 SER A N 1
ATOM 1098 C CA . SER A 1 134 ? -32.692 43.929 40.249 1.00 36.72 134 SER A CA 1
ATOM 1099 C C . SER A 1 134 ? -31.310 44.609 40.404 1.00 36.72 134 SER A C 1
ATOM 1101 O O . SER A 1 134 ? -31.193 45.688 40.966 1.00 36.72 134 SER A O 1
ATOM 1103 N N . ARG A 1 135 ? -30.358 44.071 39.614 1.00 40.78 135 ARG A N 1
ATOM 1104 C CA . ARG A 1 135 ? -29.334 44.728 38.754 1.00 40.78 135 ARG A CA 1
ATOM 1105 C C . ARG A 1 135 ? -28.323 45.715 39.372 1.00 40.78 135 ARG A C 1
ATOM 1107 O O . ARG A 1 135 ? -28.682 46.828 39.730 1.00 40.78 135 ARG A O 1
ATOM 1114 N N . LYS A 1 136 ? -27.027 45.433 39.152 1.00 44.38 136 LYS A N 1
ATOM 1115 C CA . LYS A 1 136 ? -26.046 46.426 38.658 1.00 44.38 136 LYS A CA 1
ATOM 1116 C C . LYS A 1 136 ? -24.908 45.756 37.873 1.00 44.38 136 LYS A C 1
ATOM 1118 O O . LYS A 1 136 ? -24.473 44.661 38.205 1.00 44.38 136 LYS A O 1
ATOM 1123 N N . LYS A 1 137 ? -24.529 46.407 36.769 1.00 43.38 137 LYS A N 1
ATOM 1124 C CA . LYS A 1 137 ? -23.544 45.990 35.760 1.00 43.38 137 LYS 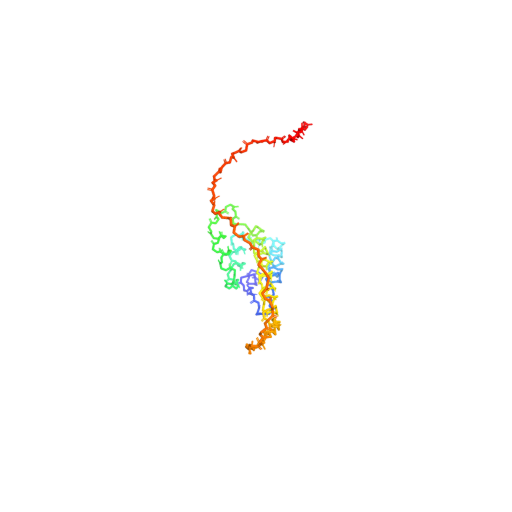A CA 1
ATOM 1125 C C . LYS A 1 137 ? -22.101 46.275 36.220 1.00 43.38 137 LYS A C 1
ATOM 1127 O O . LYS A 1 137 ? -21.879 47.157 37.039 1.00 43.38 137 LYS A O 1
ATOM 1132 N N . SER A 1 138 ? -21.179 45.526 35.613 1.00 39.69 138 SER A N 1
ATOM 1133 C CA . SER A 1 138 ? -19.701 45.550 35.649 1.00 39.69 138 SER A CA 1
ATOM 1134 C C . SER A 1 138 ? -19.027 46.928 35.514 1.00 39.69 138 SER A C 1
ATOM 1136 O O . SER A 1 138 ? -19.640 47.839 34.953 1.00 39.69 138 SER A O 1
ATOM 1138 N N . PRO A 1 139 ? -17.712 47.024 35.814 1.00 48.22 139 PRO A N 1
ATOM 1139 C CA . PRO A 1 139 ? -16.749 47.030 34.698 1.00 48.22 139 PRO A CA 1
ATOM 1140 C C . PRO A 1 139 ? -15.399 46.297 34.916 1.00 48.22 139 PRO A C 1
ATOM 1142 O O . PRO A 1 139 ? -14.856 46.242 36.010 1.00 48.22 139 PRO A O 1
ATOM 1145 N N . ARG A 1 140 ? -14.910 45.775 33.777 1.00 39.91 140 ARG A N 1
ATOM 1146 C CA . ARG A 1 140 ? -13.541 45.556 33.249 1.00 39.91 140 ARG A CA 1
ATOM 1147 C C . ARG A 1 140 ? -12.311 45.6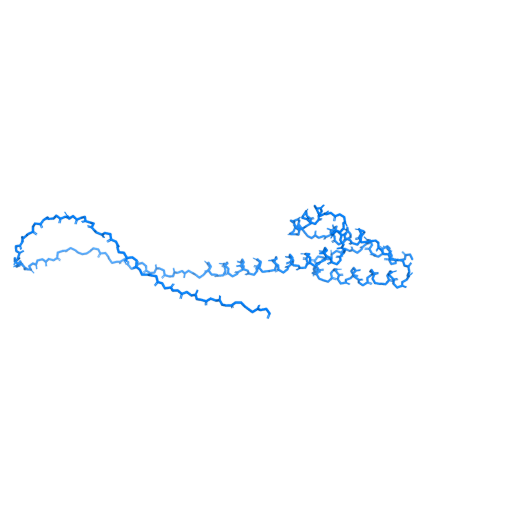13 34.176 1.00 39.91 140 ARG A C 1
ATOM 1149 O O . ARG A 1 140 ? -12.005 46.670 34.712 1.00 39.91 140 ARG A O 1
ATOM 1156 N N . THR A 1 141 ? -11.460 44.586 34.041 1.00 46.31 141 THR A N 1
ATOM 1157 C CA . THR A 1 141 ? -9.993 44.707 34.161 1.00 46.31 141 THR A CA 1
ATOM 1158 C C . THR A 1 141 ? -9.306 43.965 33.007 1.00 46.31 141 THR A C 1
ATOM 1160 O O . THR A 1 141 ? -9.557 42.786 32.776 1.00 46.31 141 THR A O 1
ATOM 1163 N N . LEU A 1 142 ? -8.475 44.702 32.266 1.00 44.59 142 LEU A N 1
ATOM 1164 C CA . LEU A 1 142 ? -7.553 44.255 31.219 1.00 44.59 142 LEU A CA 1
ATOM 1165 C C . LEU A 1 142 ? -6.275 43.698 31.859 1.00 44.59 142 LEU A C 1
ATOM 1167 O O . LEU A 1 142 ? -5.716 44.369 32.722 1.00 44.59 142 LEU A O 1
ATOM 1171 N N . PHE A 1 143 ? -5.748 42.575 31.364 1.00 43.84 143 PHE A N 1
ATOM 1172 C CA . PHE A 1 143 ? -4.320 42.272 31.489 1.00 43.84 143 PHE A CA 1
ATOM 1173 C C . PHE A 1 143 ? -3.717 41.861 30.144 1.00 43.84 143 PHE A C 1
ATOM 1175 O O . PHE A 1 143 ? -4.321 41.175 29.325 1.00 43.84 143 PHE A O 1
ATOM 1182 N N . ARG A 1 144 ? -2.530 42.423 29.941 1.00 40.38 144 ARG A N 1
ATOM 1183 C CA . ARG A 1 144 ? -1.726 42.611 28.736 1.00 40.38 144 ARG A CA 1
ATOM 1184 C C . ARG A 1 144 ? -0.747 41.443 28.609 1.00 40.38 144 ARG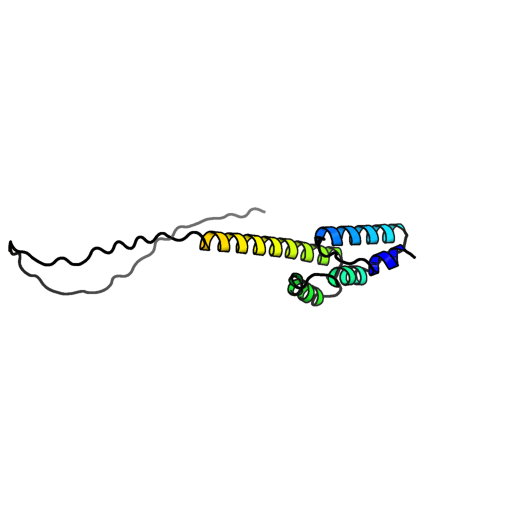 A C 1
ATOM 1186 O O . ARG A 1 144 ? -0.074 41.144 29.588 1.00 40.38 144 ARG A O 1
ATOM 1193 N N . ILE A 1 145 ? -0.609 40.843 27.427 1.00 48.44 145 ILE A N 1
ATOM 1194 C CA . ILE A 1 145 ? 0.521 39.954 27.116 1.00 48.44 145 ILE A CA 1
ATOM 1195 C C . ILE A 1 145 ? 1.228 40.514 25.883 1.00 48.44 145 ILE A C 1
ATOM 1197 O O . ILE A 1 145 ? 0.631 40.675 24.822 1.00 48.44 145 ILE A O 1
ATOM 1201 N N . VAL A 1 146 ? 2.493 40.876 26.081 1.00 46.22 146 VAL A N 1
ATOM 1202 C CA . VAL A 1 146 ? 3.457 41.284 25.058 1.00 46.22 146 VAL A CA 1
ATOM 1203 C C . VAL A 1 146 ? 4.108 40.016 24.512 1.00 46.22 146 VAL A C 1
ATOM 1205 O O . VAL A 1 146 ? 4.581 39.199 25.296 1.00 46.22 146 VAL A O 1
ATOM 1208 N N . THR A 1 147 ? 4.174 39.868 23.192 1.00 47.91 147 THR A N 1
ATOM 1209 C CA . THR A 1 147 ? 5.105 38.941 22.534 1.00 47.91 147 THR A CA 1
ATOM 1210 C C . THR A 1 147 ? 5.826 39.684 21.414 1.00 47.91 147 THR A C 1
ATOM 1212 O O . THR A 1 147 ? 5.216 40.357 20.587 1.00 47.91 147 THR A O 1
ATOM 1215 N N . GLN A 1 148 ? 7.152 39.623 21.481 1.00 40.41 148 GLN A N 1
ATOM 1216 C CA . GLN A 1 148 ? 8.121 40.193 20.556 1.00 40.41 148 GLN A CA 1
ATOM 1217 C C . GLN A 1 148 ? 8.564 39.075 19.602 1.00 40.41 148 GLN A C 1
ATOM 1219 O O . GLN A 1 148 ? 8.787 37.953 20.053 1.00 40.41 148 GLN A O 1
ATOM 1224 N N . ALA A 1 149 ? 8.672 39.369 18.307 1.00 46.03 149 ALA A N 1
ATOM 1225 C CA . ALA A 1 149 ? 9.207 38.460 17.293 1.00 46.03 149 ALA A CA 1
ATOM 1226 C C . ALA A 1 149 ? 10.636 38.891 16.906 1.00 46.03 149 ALA A C 1
ATOM 1228 O O . ALA A 1 149 ? 10.871 40.101 16.817 1.00 46.03 149 ALA A O 1
ATOM 1229 N N . PRO A 1 150 ? 11.579 37.962 16.670 1.00 63.78 150 PRO A N 1
ATOM 1230 C CA . PRO A 1 150 ? 12.880 38.283 16.089 1.00 63.78 150 PRO A CA 1
ATOM 1231 C C . PRO A 1 150 ? 12.912 38.070 14.563 1.00 63.78 150 PRO A C 1
ATOM 1233 O O . PRO A 1 150 ? 12.133 37.284 14.022 1.00 63.78 150 PRO A O 1
ATOM 1236 N N . ASN A 1 151 ? 13.826 38.794 13.909 1.00 49.19 151 ASN A N 1
ATOM 1237 C CA . ASN A 1 151 ? 14.370 38.497 12.576 1.00 49.19 151 ASN A CA 1
ATOM 1238 C C . ASN A 1 151 ? 15.506 37.480 12.714 1.00 49.19 151 ASN A C 1
ATOM 1240 O O . ASN A 1 151 ? 16.245 37.602 13.720 1.00 49.19 151 ASN A O 1
#

Radius of gyration: 34.63 Å; chains: 1; bounding box: 62×62×88 Å

pLDDT: mean 75.54, std 23.6, range [32.56, 96.81]

Foldseek 3Di:
DVLVVCLQPQAADPPHDLVRSVVVNVVSQVVCVVVVRHDDQQSLLCSSLVHDDPLCVVLSVVLVPDDPVQSGNVNSVVSSVVSVVVVVVVVVVVVVVVVVVPPDPPPPVDDDDDDDDDDDDDDDDDDDDDDDDDDDDDDDDDDDDDDDDDD

Organism: Araneus ventricosus (NCBI:txid182803)

Sequence (151 aa):
MALKHEFFSTVIEPDESIGLYVSKLSRIIEQLREASHPVEDMDQCFQLLRYLPTEYENIVQTVYRWENRNFKFPKVLDEILAEEAILRQRKDDQVAVSMVSKAKPDLERSHISRSSRSSSKKNKFKSGHSKKPSRKKSPRTLFRIVTQAPN